Protein AF-A0A7J6TYS1-F1 (afdb_monomer_lite)

Secondary structure (DSSP, 8-state):
-PPP-PEEEEEETTEEEEEESTTHHHHHHHHHHHHHHTT----GGG-EE--SEEEETTEEEEE-SSS-EEEE--HHHHHHHHHHHHHHHH-SS--HHHHHHHHHHHHHHHTT-GGGGGGGGGGG--

Structure (mmCIF, N/CA/C/O backbone):
data_AF-A0A7J6TYS1-F1
#
_entry.id   AF-A0A7J6TYS1-F1
#
loop_
_atom_site.group_PDB
_atom_site.id
_atom_site.type_symbol
_atom_site.label_atom_id
_atom_site.label_alt_id
_atom_site.label_comp_id
_atom_site.label_asym_id
_atom_site.label_entity_id
_atom_site.label_seq_id
_atom_site.pdbx_PDB_ins_code
_atom_site.Cartn_x
_atom_site.Cartn_y
_atom_site.Cartn_z
_atom_site.occupancy
_atom_site.B_iso_or_equiv
_atom_site.auth_seq_id
_atom_site.auth_comp_id
_atom_site.auth_asym_id
_atom_site.auth_atom_id
_atom_site.pdbx_PDB_model_num
ATOM 1 N N . MET A 1 1 ? 35.546 5.855 -15.992 1.00 36.25 1 MET A N 1
ATOM 2 C CA . MET A 1 1 ? 34.371 4.959 -16.032 1.00 36.25 1 MET A CA 1
ATOM 3 C C . MET A 1 1 ? 33.177 5.724 -15.491 1.00 36.25 1 MET A C 1
ATOM 5 O O . MET A 1 1 ? 33.115 5.956 -14.291 1.00 36.25 1 MET A O 1
ATOM 9 N N . GLN A 1 2 ? 32.300 6.213 -16.370 1.00 31.75 2 GLN A N 1
ATOM 10 C CA . GLN A 1 2 ? 31.026 6.811 -15.964 1.00 31.75 2 GLN A CA 1
ATOM 11 C C . GLN A 1 2 ? 30.128 5.684 -15.451 1.00 31.75 2 GLN A C 1
ATOM 13 O O . GLN A 1 2 ? 29.977 4.666 -16.120 1.00 31.75 2 GLN A O 1
ATOM 18 N N . ALA A 1 3 ? 29.624 5.827 -14.227 1.00 33.91 3 ALA A N 1
ATOM 19 C CA . ALA A 1 3 ? 28.723 4.851 -13.639 1.00 33.91 3 ALA A CA 1
ATOM 20 C C . ALA A 1 3 ? 27.427 4.810 -14.455 1.00 33.91 3 ALA A C 1
ATOM 22 O O . ALA A 1 3 ? 26.798 5.857 -14.622 1.00 33.91 3 ALA A O 1
ATOM 23 N N . ALA A 1 4 ? 27.075 3.616 -14.935 1.00 41.12 4 ALA A N 1
ATOM 24 C CA . ALA A 1 4 ? 25.786 3.328 -15.546 1.00 41.12 4 ALA A CA 1
ATOM 25 C C . ALA A 1 4 ? 24.665 3.883 -14.650 1.00 41.12 4 ALA A C 1
ATOM 27 O O . ALA A 1 4 ? 24.687 3.762 -13.420 1.00 41.12 4 ALA A O 1
ATOM 28 N N . GLY A 1 5 ? 23.813 4.645 -15.308 1.00 39.56 5 GLY A N 1
ATOM 29 C CA . GLY A 1 5 ? 22.771 5.516 -14.833 1.00 39.56 5 GLY A CA 1
ATOM 30 C C . GLY A 1 5 ? 21.604 4.811 -14.159 1.00 39.56 5 GLY A C 1
ATOM 31 O O . GLY A 1 5 ? 21.540 3.602 -13.987 1.00 39.56 5 GLY A O 1
ATOM 32 N N . CYS A 1 6 ? 20.749 5.694 -13.653 1.00 48.22 6 CYS A N 1
ATOM 33 C CA . CYS A 1 6 ? 19.634 5.510 -12.730 1.00 48.22 6 CYS A CA 1
ATOM 34 C C . CYS A 1 6 ? 18.663 4.376 -13.094 1.00 48.22 6 CYS A C 1
ATOM 36 O O . CYS A 1 6 ? 18.746 3.841 -14.177 1.00 48.22 6 CYS A O 1
ATOM 38 N N . ALA A 1 7 ? 17.699 4.047 -12.228 1.00 54.19 7 ALA A N 1
ATOM 39 C CA . ALA A 1 7 ? 16.538 3.231 -12.589 1.00 54.19 7 ALA A CA 1
ATOM 40 C C . ALA A 1 7 ? 15.279 4.106 -12.764 1.00 54.19 7 ALA A C 1
ATOM 42 O O . ALA A 1 7 ? 14.952 4.895 -11.874 1.00 54.19 7 ALA A O 1
ATOM 43 N N . GLY A 1 8 ? 14.581 3.971 -13.893 1.00 55.62 8 GLY A N 1
ATOM 44 C CA . GLY A 1 8 ? 13.247 4.501 -14.145 1.00 55.62 8 GLY A CA 1
ATOM 45 C C . GLY A 1 8 ? 12.143 3.544 -13.687 1.00 55.62 8 GLY A C 1
ATOM 46 O O . GLY A 1 8 ? 12.330 2.335 -13.612 1.00 55.62 8 GLY A O 1
ATOM 47 N N . LEU A 1 9 ? 10.966 4.080 -13.370 1.00 64.00 9 LEU A N 1
ATOM 48 C CA . LEU A 1 9 ? 9.809 3.284 -12.953 1.00 64.00 9 LEU A CA 1
ATOM 49 C C . LEU A 1 9 ? 8.773 3.216 -14.076 1.00 64.00 9 LEU A C 1
ATOM 51 O O . LEU A 1 9 ? 8.464 4.242 -14.692 1.00 64.00 9 LEU A O 1
ATOM 55 N N . CYS A 1 10 ? 8.260 2.009 -14.318 1.00 63.44 10 CYS A N 1
ATOM 56 C CA . CYS A 1 10 ? 7.129 1.727 -15.192 1.00 63.44 10 CYS A CA 1
ATOM 57 C C . CYS A 1 10 ? 6.017 1.100 -14.349 1.00 63.44 10 CYS A C 1
ATOM 59 O O . CYS A 1 10 ? 6.212 0.052 -13.729 1.00 63.44 10 CYS A O 1
ATOM 61 N N . LEU A 1 11 ? 4.863 1.763 -14.301 1.00 65.12 11 LEU A N 1
ATOM 62 C CA . LEU A 1 11 ? 3.673 1.238 -13.638 1.00 65.12 11 LEU A CA 1
ATOM 63 C C . LEU A 1 11 ? 2.518 1.157 -14.618 1.00 65.12 11 LEU A C 1
ATOM 65 O O . LEU A 1 11 ? 2.256 2.119 -15.341 1.00 65.12 11 LEU A O 1
ATOM 69 N N . LEU A 1 12 ? 1.815 0.029 -14.586 1.00 63.56 12 LEU A N 1
ATOM 70 C CA . LEU A 1 12 ? 0.604 -0.209 -15.356 1.00 63.56 12 LEU A CA 1
ATOM 71 C C . LEU A 1 12 ? -0.336 -1.113 -14.553 1.00 63.56 12 LEU A C 1
ATOM 73 O O . LEU A 1 12 ? -0.001 -2.259 -14.254 1.00 63.56 12 LEU A O 1
ATOM 77 N N . ASP A 1 13 ? -1.514 -0.587 -14.220 1.00 70.81 13 ASP A N 1
ATOM 78 C CA . ASP A 1 13 ? -2.464 -1.237 -13.310 1.00 70.81 13 ASP A CA 1
ATOM 79 C C . ASP A 1 13 ? -1.804 -1.617 -11.967 1.00 70.81 13 ASP A C 1
ATOM 81 O O . ASP A 1 13 ? -1.268 -0.738 -11.292 1.00 70.81 13 ASP A O 1
ATOM 85 N N . ASP A 1 14 ? -1.842 -2.897 -11.587 1.00 67.88 14 ASP A N 1
ATOM 86 C CA . ASP A 1 14 ? -1.245 -3.440 -10.359 1.00 67.88 14 ASP A CA 1
ATOM 87 C C . ASP A 1 14 ? 0.136 -4.055 -10.605 1.00 67.88 14 ASP A C 1
ATOM 89 O O . ASP A 1 14 ? 0.608 -4.861 -9.807 1.00 67.88 14 ASP A O 1
ATOM 93 N N . ASN A 1 15 ? 0.784 -3.709 -11.717 1.00 68.00 15 ASN A N 1
ATOM 94 C CA . ASN A 1 15 ? 2.127 -4.167 -12.021 1.00 68.00 15 ASN A CA 1
ATOM 95 C C . ASN A 1 15 ? 3.134 -3.027 -11.882 1.00 68.00 15 ASN A C 1
ATOM 97 O O . ASN A 1 15 ? 2.894 -1.888 -12.296 1.00 68.00 15 ASN A O 1
ATOM 101 N N . PHE A 1 16 ? 4.282 -3.365 -11.304 1.00 71.75 16 PHE A N 1
ATOM 102 C CA . PHE A 1 16 ? 5.384 -2.451 -11.061 1.00 71.75 16 PHE A CA 1
ATOM 103 C C . PHE A 1 16 ? 6.670 -3.058 -11.589 1.00 71.75 16 PHE A C 1
ATOM 105 O O . PHE A 1 16 ? 7.020 -4.190 -11.247 1.00 71.75 16 PHE A O 1
ATOM 112 N N . TRP A 1 17 ? 7.396 -2.270 -12.372 1.00 72.81 17 TRP A N 1
ATOM 113 C CA . TRP A 1 17 ? 8.701 -2.645 -12.879 1.00 72.81 17 TRP A CA 1
ATOM 114 C C . TRP A 1 17 ? 9.695 -1.505 -12.694 1.00 72.81 17 TRP A C 1
ATOM 116 O O . TRP A 1 17 ? 9.407 -0.340 -12.988 1.00 72.81 17 TRP A O 1
ATOM 126 N N . ALA A 1 18 ? 10.892 -1.867 -12.243 1.00 69.19 18 ALA A N 1
ATOM 127 C CA . ALA A 1 18 ? 12.059 -1.005 -12.291 1.00 69.19 18 ALA A CA 1
ATOM 128 C C . ALA A 1 18 ? 12.816 -1.292 -13.595 1.00 69.19 18 ALA A C 1
ATOM 130 O O . ALA A 1 18 ? 13.198 -2.429 -13.864 1.00 69.19 18 ALA A O 1
ATOM 131 N N . VAL A 1 19 ? 13.009 -0.261 -14.407 1.00 70.69 19 VAL A N 1
ATOM 132 C CA . VAL A 1 19 ? 13.855 -0.270 -15.607 1.00 70.69 19 VAL A CA 1
ATOM 133 C C . VAL A 1 19 ? 15.080 0.583 -15.347 1.00 70.69 19 VAL A C 1
ATOM 135 O O . VAL A 1 19 ? 15.043 1.429 -14.469 1.00 70.69 19 VAL A O 1
ATOM 138 N N . LEU A 1 20 ? 16.164 0.414 -16.094 1.00 66.75 20 LEU A N 1
ATOM 139 C CA . LEU A 1 20 ? 17.236 1.409 -16.079 1.00 66.75 20 LEU A CA 1
ATOM 140 C C . LEU A 1 20 ? 16.741 2.699 -16.761 1.00 66.75 20 LEU A C 1
ATOM 142 O O . LEU A 1 20 ? 15.943 2.668 -17.692 1.00 66.75 20 LEU A O 1
ATOM 146 N N . GLU A 1 21 ? 17.176 3.843 -16.262 1.00 69.25 21 GLU A N 1
ATOM 147 C CA . GLU A 1 21 ? 16.804 5.193 -16.676 1.00 69.25 21 GLU A CA 1
ATOM 148 C C . GLU A 1 21 ? 17.342 5.469 -18.075 1.00 69.25 21 GLU A C 1
ATOM 150 O O . GLU A 1 21 ? 16.656 6.110 -18.864 1.00 69.25 21 GLU A O 1
ATOM 155 N N . GLU A 1 22 ? 18.527 4.944 -18.410 1.00 69.38 22 GLU A N 1
ATOM 156 C CA . GLU A 1 22 ? 19.119 5.150 -19.737 1.00 69.38 22 GLU A CA 1
ATOM 157 C C . GLU A 1 22 ? 18.343 4.445 -20.844 1.00 69.38 22 GLU A C 1
ATOM 159 O O . GLU A 1 22 ? 18.390 4.878 -21.988 1.00 69.38 22 GLU A O 1
ATOM 164 N N . ILE A 1 23 ? 17.625 3.377 -20.499 1.00 71.12 23 ILE A N 1
ATOM 165 C CA . ILE A 1 23 ? 16.780 2.606 -21.415 1.00 71.12 23 ILE A CA 1
ATOM 166 C C . ILE A 1 23 ? 15.321 2.681 -20.985 1.00 71.12 23 ILE A C 1
ATOM 168 O O . ILE A 1 23 ? 14.562 1.739 -21.167 1.00 71.12 23 ILE A O 1
ATOM 172 N N . LYS A 1 24 ? 14.903 3.756 -20.321 1.00 71.94 24 LYS A N 1
ATOM 173 C CA . LYS A 1 24 ? 13.577 3.806 -19.702 1.00 71.94 24 LYS A CA 1
ATOM 174 C C . LYS A 1 24 ? 12.449 3.723 -20.718 1.00 71.94 24 LYS A C 1
ATOM 176 O O . LYS A 1 24 ? 11.441 3.080 -20.444 1.00 71.94 24 LYS A O 1
ATOM 181 N N . GLY A 1 25 ? 12.614 4.378 -21.867 1.00 75.19 25 GLY A N 1
ATOM 182 C CA . GLY A 1 25 ? 11.638 4.345 -22.952 1.00 75.19 25 GLY A CA 1
ATOM 183 C C . GLY A 1 25 ? 11.563 2.958 -23.583 1.00 75.19 25 GLY A C 1
ATOM 184 O O . GLY A 1 25 ? 10.494 2.354 -23.634 1.00 75.19 25 GLY A O 1
ATOM 185 N N . GLU A 1 26 ? 12.709 2.425 -23.997 1.00 79.88 26 GLU A N 1
ATOM 186 C CA . GLU A 1 26 ? 12.841 1.123 -24.649 1.00 79.88 26 GLU A CA 1
ATOM 187 C C . GLU A 1 26 ? 12.491 -0.028 -23.701 1.00 79.88 26 GLU A C 1
ATOM 189 O O . GLU A 1 26 ? 11.744 -0.933 -24.057 1.00 79.88 26 GLU A O 1
ATOM 194 N N . GLY A 1 27 ? 12.986 0.023 -22.469 1.00 76.69 27 GLY A N 1
ATOM 195 C CA . GLY A 1 27 ? 12.724 -0.939 -21.407 1.00 76.69 27 GLY A CA 1
ATOM 196 C C . GLY A 1 27 ? 11.252 -0.964 -21.019 1.00 76.69 27 GLY A C 1
ATOM 197 O O . GLY A 1 27 ? 10.673 -2.043 -20.920 1.00 76.69 27 GLY A O 1
ATOM 198 N N . ALA A 1 28 ? 10.606 0.199 -20.880 1.00 77.12 28 ALA A N 1
ATOM 199 C CA . ALA A 1 28 ? 9.160 0.245 -20.686 1.00 77.12 28 ALA A CA 1
ATOM 200 C C . ALA A 1 28 ? 8.408 -0.315 -21.901 1.00 77.12 28 ALA A C 1
ATOM 202 O O . ALA A 1 28 ? 7.468 -1.084 -21.723 1.00 77.12 28 ALA A O 1
ATOM 203 N N . ALA A 1 29 ? 8.828 0.003 -23.129 1.00 81.75 29 ALA A N 1
ATOM 204 C CA . ALA A 1 29 ? 8.210 -0.550 -24.332 1.00 81.75 29 ALA A CA 1
ATOM 205 C C . ALA A 1 29 ? 8.315 -2.085 -24.373 1.00 81.75 29 ALA A C 1
ATOM 207 O O . ALA A 1 29 ? 7.312 -2.753 -24.610 1.00 81.75 29 ALA A O 1
ATOM 208 N N . ILE A 1 30 ? 9.483 -2.657 -24.062 1.00 81.38 30 ILE A N 1
ATOM 209 C CA . ILE A 1 30 ? 9.692 -4.112 -23.976 1.00 81.38 30 ILE A CA 1
ATOM 210 C C . ILE A 1 30 ? 8.793 -4.736 -22.904 1.00 81.38 30 ILE A C 1
ATOM 212 O O . ILE A 1 30 ? 8.144 -5.751 -23.158 1.00 81.38 30 ILE A O 1
ATOM 216 N N . LEU A 1 31 ? 8.709 -4.120 -21.723 1.00 79.38 31 LEU A N 1
ATOM 217 C CA . LEU A 1 31 ? 7.843 -4.599 -20.645 1.00 79.38 31 LEU A CA 1
ATOM 218 C C . LEU A 1 31 ? 6.360 -4.567 -21.024 1.00 79.38 31 LEU A C 1
ATOM 220 O O . LEU A 1 31 ? 5.617 -5.449 -20.610 1.00 79.38 31 LEU A O 1
ATOM 224 N N . LEU A 1 32 ? 5.933 -3.594 -21.832 1.00 81.38 32 LEU A N 1
ATOM 225 C CA . LEU A 1 32 ? 4.556 -3.485 -22.323 1.00 81.38 32 LEU A CA 1
ATOM 226 C C . LEU A 1 32 ? 4.256 -4.437 -23.493 1.00 81.38 32 LEU A C 1
ATOM 228 O O . LEU A 1 32 ? 3.105 -4.844 -23.668 1.00 81.38 32 LEU A O 1
ATOM 232 N N . LEU A 1 33 ? 5.269 -4.837 -24.271 1.00 85.19 33 LEU A N 1
ATOM 233 C CA . LEU A 1 33 ? 5.108 -5.795 -25.370 1.00 85.19 33 LEU A CA 1
ATOM 234 C C . LEU A 1 33 ? 4.703 -7.187 -24.875 1.00 85.19 33 LEU A C 1
ATOM 236 O O . LEU A 1 33 ? 3.937 -7.858 -25.559 1.00 85.19 33 LEU A O 1
ATOM 240 N N . VAL A 1 34 ? 5.165 -7.618 -23.696 1.00 80.62 34 VAL A N 1
ATOM 241 C CA . VAL A 1 34 ? 4.848 -8.954 -23.160 1.00 80.62 34 VAL A CA 1
ATOM 242 C C . VAL A 1 34 ? 3.350 -9.100 -22.828 1.00 80.62 34 VAL A C 1
ATOM 244 O O . VAL A 1 34 ? 2.717 -9.996 -23.387 1.00 80.62 34 VAL A O 1
ATOM 247 N N . PRO A 1 35 ? 2.721 -8.226 -22.012 1.00 78.12 35 PRO A N 1
ATOM 248 C CA . PRO A 1 35 ? 1.273 -8.257 -21.801 1.00 78.12 35 PRO A CA 1
ATOM 249 C C . PRO A 1 35 ? 0.477 -8.059 -23.094 1.00 78.12 35 PRO A C 1
ATOM 251 O O . PRO A 1 35 ? -0.521 -8.748 -23.302 1.00 78.12 35 PRO A O 1
ATOM 254 N N . GLY A 1 36 ? 0.937 -7.162 -23.977 1.00 82.50 36 GLY A N 1
ATOM 255 C CA . GLY A 1 36 ? 0.305 -6.923 -25.274 1.00 82.50 36 GLY A CA 1
ATOM 256 C C . GLY A 1 36 ? 0.282 -8.170 -26.161 1.00 82.50 36 GLY A C 1
ATOM 257 O O . GLY A 1 36 ? -0.761 -8.503 -26.719 1.00 82.50 36 GLY A O 1
ATOM 258 N N . ALA A 1 37 ? 1.393 -8.906 -26.235 1.00 86.19 37 ALA A N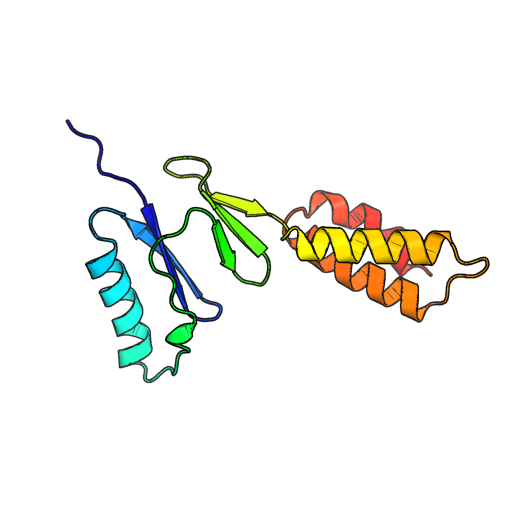 1
ATOM 259 C CA . ALA A 1 37 ? 1.489 -10.166 -26.973 1.00 86.19 37 ALA A CA 1
ATOM 260 C C . ALA A 1 37 ? 0.613 -11.273 -26.364 1.00 86.19 37 ALA A C 1
ATOM 262 O O . ALA A 1 37 ? 0.060 -12.093 -27.092 1.00 86.19 37 ALA A O 1
ATOM 263 N N . CYS A 1 38 ? 0.440 -11.269 -25.041 1.00 85.38 38 CYS A N 1
ATOM 264 C CA . CYS A 1 38 ? -0.459 -12.182 -24.336 1.00 85.38 38 CYS A CA 1
ATOM 265 C C . CYS A 1 38 ? -1.946 -11.791 -24.443 1.00 85.38 38 CYS A C 1
ATOM 267 O O . CYS A 1 38 ? -2.791 -12.483 -23.878 1.00 85.38 38 CYS A O 1
ATOM 269 N N . GLY A 1 39 ? -2.284 -10.686 -25.121 1.00 83.12 39 GLY A N 1
ATOM 270 C CA . GLY A 1 39 ? -3.660 -10.192 -25.216 1.00 83.12 39 GLY A CA 1
ATOM 271 C C . GLY A 1 39 ? -4.239 -9.729 -23.876 1.00 83.12 39 GLY A C 1
ATOM 272 O O . GLY A 1 39 ? -5.457 -9.696 -23.710 1.00 83.12 39 GLY A O 1
ATOM 273 N N . ILE A 1 40 ? -3.383 -9.394 -22.908 1.00 81.31 40 ILE A N 1
ATOM 274 C CA . ILE A 1 40 ? -3.809 -8.913 -21.596 1.00 81.31 40 ILE A CA 1
ATOM 275 C C . ILE A 1 40 ? -4.220 -7.445 -21.763 1.00 81.31 40 ILE A C 1
ATOM 277 O O . ILE A 1 40 ? -3.388 -6.639 -22.178 1.00 81.31 40 ILE A O 1
ATOM 281 N N . PRO A 1 41 ? -5.477 -7.066 -21.474 1.00 79.25 41 PRO A N 1
ATOM 282 C CA . PRO A 1 41 ? -5.898 -5.673 -21.539 1.00 79.25 41 PRO A CA 1
ATOM 283 C C . PRO A 1 41 ? -5.289 -4.878 -20.382 1.00 79.25 41 PRO A C 1
ATOM 285 O O . PRO A 1 41 ? -5.155 -5.389 -19.272 1.00 79.25 41 PRO A O 1
ATOM 288 N N . PHE A 1 42 ? -4.970 -3.607 -20.626 1.00 79.88 42 PHE A N 1
ATOM 289 C CA . PHE A 1 42 ? -4.409 -2.729 -19.603 1.00 79.88 42 PHE A CA 1
ATOM 290 C C . PHE A 1 42 ? -4.890 -1.284 -19.715 1.00 79.88 42 PHE A C 1
ATOM 292 O O . PHE A 1 42 ? -5.200 -0.765 -20.793 1.00 79.88 42 PHE A O 1
ATOM 299 N N . GLY A 1 43 ? -4.955 -0.616 -18.565 1.00 80.50 43 GLY A N 1
ATOM 300 C CA . GLY A 1 43 ? -5.389 0.768 -18.456 1.00 80.50 43 GLY A CA 1
ATOM 301 C C . GLY A 1 43 ? -4.288 1.753 -18.839 1.00 80.50 43 GLY A C 1
ATOM 302 O O . GLY A 1 43 ? -3.622 2.288 -17.959 1.00 80.50 43 GLY A O 1
ATOM 303 N N . TRP A 1 44 ? -4.139 2.076 -20.127 1.00 79.50 44 TRP A N 1
ATOM 304 C CA . TRP A 1 44 ? -3.123 3.026 -20.623 1.00 79.50 44 TRP A CA 1
ATOM 305 C C . TRP A 1 44 ? -3.091 4.376 -19.887 1.00 79.50 44 TRP A C 1
ATOM 307 O O . TRP A 1 44 ? -2.027 4.949 -19.685 1.00 79.50 44 TRP A O 1
ATOM 317 N N . HIS A 1 45 ? -4.241 4.876 -19.428 1.00 77.75 45 HIS A N 1
ATOM 318 C CA . HIS A 1 45 ? -4.340 6.130 -18.667 1.00 77.75 45 HIS A CA 1
ATOM 319 C C . HIS A 1 45 ? -3.638 6.078 -17.292 1.00 77.75 45 HIS A C 1
ATOM 321 O O . HIS A 1 45 ? -3.316 7.123 -16.715 1.00 77.75 45 HIS A O 1
ATOM 327 N N . LYS A 1 46 ? -3.391 4.870 -16.771 1.00 73.38 46 LYS A N 1
ATOM 328 C CA . LYS A 1 46 ? -2.628 4.615 -15.544 1.00 73.38 46 LYS A CA 1
ATOM 329 C C . LYS A 1 46 ? -1.138 4.427 -15.801 1.00 73.38 46 LYS A C 1
ATOM 331 O O . LYS A 1 46 ? -0.392 4.357 -14.831 1.00 73.38 46 LYS A O 1
ATOM 336 N N . LEU A 1 47 ? -0.706 4.361 -17.064 1.00 76.88 47 LEU A N 1
ATOM 337 C CA . LEU A 1 47 ? 0.706 4.243 -17.387 1.00 76.88 47 LEU A CA 1
ATOM 338 C C . LEU A 1 47 ? 1.451 5.453 -16.816 1.00 76.88 47 LEU A C 1
ATOM 340 O O . LEU A 1 47 ? 1.100 6.614 -17.068 1.00 76.88 47 LEU A O 1
ATOM 344 N N . ARG A 1 48 ? 2.475 5.170 -16.016 1.00 75.69 48 ARG A N 1
ATOM 345 C CA . ARG A 1 48 ? 3.398 6.173 -15.489 1.00 75.69 48 ARG A CA 1
ATOM 346 C C . ARG A 1 48 ? 4.808 5.748 -15.849 1.00 75.69 48 ARG A C 1
ATOM 348 O O . ARG A 1 48 ? 5.272 4.689 -15.435 1.00 75.69 48 ARG A O 1
ATOM 355 N N . LEU A 1 49 ? 5.448 6.581 -16.663 1.00 71.19 49 LEU A N 1
ATOM 356 C CA . LEU A 1 49 ? 6.844 6.471 -17.050 1.00 71.19 49 LEU A CA 1
ATOM 357 C C . LEU A 1 49 ? 7.539 7.656 -16.395 1.00 71.19 49 LEU A C 1
ATOM 359 O O . LEU A 1 49 ? 7.269 8.791 -16.772 1.00 71.19 49 LEU A O 1
ATOM 363 N N . SER A 1 50 ? 8.413 7.399 -15.424 1.00 65.06 50 SER A N 1
ATOM 364 C CA . SER A 1 50 ? 9.085 8.422 -14.600 1.00 65.06 50 SER A CA 1
ATOM 365 C C . SER A 1 50 ? 8.228 9.059 -13.502 1.00 65.06 50 SER A C 1
ATOM 367 O O . SER A 1 50 ? 7.139 9.569 -13.738 1.00 65.06 50 SER A O 1
ATOM 369 N N . GLY A 1 51 ? 8.770 9.048 -12.286 1.00 59.88 51 GLY A N 1
ATOM 370 C CA . GLY A 1 51 ? 8.247 9.772 -11.135 1.00 59.88 51 GLY A CA 1
ATOM 371 C C . GLY A 1 51 ? 9.050 9.411 -9.892 1.00 59.88 51 GLY A C 1
ATOM 372 O O . GLY A 1 51 ? 9.369 8.236 -9.701 1.00 59.88 51 GLY A O 1
ATOM 373 N N . ASP A 1 52 ? 9.375 10.403 -9.062 1.00 60.31 52 ASP A N 1
ATOM 374 C CA . ASP A 1 52 ? 10.068 10.182 -7.783 1.00 60.31 52 ASP A CA 1
ATOM 375 C C . ASP A 1 52 ? 9.211 9.381 -6.797 1.00 60.31 52 ASP A C 1
ATOM 377 O O . ASP A 1 52 ? 9.744 8.702 -5.921 1.00 60.31 52 ASP A O 1
ATOM 381 N N . ILE A 1 53 ? 7.884 9.447 -6.959 1.00 63.84 53 ILE A N 1
ATOM 382 C CA . ILE A 1 53 ? 6.889 8.732 -6.163 1.00 63.84 53 ILE A CA 1
ATOM 383 C C . ILE A 1 53 ? 5.838 8.155 -7.110 1.00 63.84 53 ILE A C 1
ATOM 385 O O . ILE A 1 53 ? 5.218 8.885 -7.882 1.00 63.84 53 ILE A O 1
ATOM 389 N N . ASN A 1 54 ? 5.613 6.847 -7.027 1.00 73.94 54 ASN A N 1
ATOM 390 C CA . ASN A 1 54 ? 4.553 6.154 -7.755 1.00 73.94 54 ASN A CA 1
ATOM 391 C C . ASN A 1 54 ? 3.632 5.411 -6.789 1.00 73.94 54 ASN A C 1
ATOM 393 O O . ASN A 1 54 ? 4.034 5.100 -5.673 1.00 73.94 54 ASN A O 1
ATOM 397 N N . THR A 1 55 ? 2.398 5.111 -7.195 1.00 72.88 55 THR A N 1
ATOM 398 C CA . THR A 1 55 ? 1.467 4.342 -6.356 1.00 72.88 55 THR A CA 1
ATOM 399 C C . THR A 1 55 ? 1.363 2.900 -6.842 1.00 72.88 55 THR A C 1
ATOM 401 O O . THR A 1 55 ? 0.970 2.675 -7.980 1.00 72.88 55 THR A O 1
ATOM 404 N N . PHE A 1 56 ? 1.662 1.931 -5.976 1.00 76.81 56 PHE A N 1
ATOM 405 C CA . PHE A 1 56 ? 1.567 0.495 -6.257 1.00 76.81 56 PHE A CA 1
ATOM 406 C C . PHE A 1 56 ? 0.856 -0.229 -5.112 1.00 76.81 56 PHE A C 1
ATOM 408 O O . PHE A 1 56 ? 1.202 -0.021 -3.950 1.00 76.81 56 PHE A O 1
ATOM 415 N N . GLY A 1 57 ? -0.167 -1.039 -5.408 1.00 76.88 57 GLY A N 1
ATOM 416 C CA . GLY A 1 57 ? -0.938 -1.749 -4.373 1.00 76.88 57 GLY A CA 1
ATOM 417 C C . GLY A 1 57 ? -1.557 -0.816 -3.318 1.00 76.88 57 GLY A C 1
ATOM 418 O O . GLY A 1 57 ? -1.801 -1.206 -2.178 1.00 76.88 57 GLY A O 1
ATOM 419 N N . GLY A 1 58 ? -1.761 0.460 -3.664 1.00 80.81 58 GLY A N 1
ATOM 420 C CA . GLY A 1 58 ? -2.206 1.499 -2.736 1.00 80.81 58 GLY A CA 1
ATOM 421 C C . GLY A 1 58 ? -1.143 2.003 -1.748 1.00 80.81 58 GLY A C 1
ATOM 422 O O . GLY A 1 58 ? -1.533 2.634 -0.760 1.00 80.81 58 GLY A O 1
ATOM 423 N N . PHE A 1 59 ? 0.141 1.733 -1.992 1.00 84.44 59 PHE A N 1
ATOM 424 C CA . PHE A 1 59 ? 1.301 2.304 -1.302 1.00 84.44 59 PHE A CA 1
ATOM 425 C C . PHE A 1 59 ? 2.043 3.286 -2.202 1.00 84.44 59 PHE A C 1
ATOM 427 O O . PHE A 1 59 ? 2.011 3.154 -3.421 1.00 84.44 59 PHE A O 1
ATOM 434 N N . GLU A 1 60 ? 2.724 4.256 -1.606 1.00 84.44 60 GLU A N 1
ATOM 435 C CA . GLU A 1 60 ? 3.670 5.114 -2.312 1.00 84.44 60 GLU A CA 1
ATOM 436 C C . GLU A 1 60 ? 5.026 4.416 -2.367 1.00 84.44 60 GLU A C 1
ATOM 438 O O . GLU A 1 60 ? 5.567 4.019 -1.342 1.00 84.44 60 GLU A O 1
ATOM 443 N N . VAL A 1 61 ? 5.580 4.261 -3.559 1.00 80.81 61 VAL A N 1
ATOM 444 C CA . VAL A 1 61 ? 6.922 3.738 -3.783 1.00 80.81 61 VAL A CA 1
ATOM 445 C C . VAL A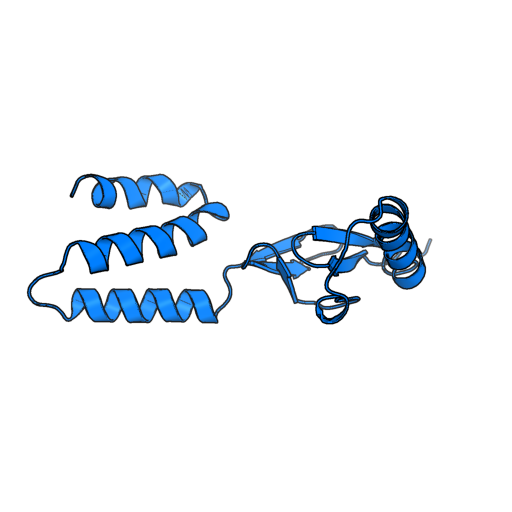 1 61 ? 7.773 4.903 -4.245 1.00 80.81 61 VAL A C 1
ATOM 447 O O . VAL A 1 61 ? 7.554 5.452 -5.327 1.00 80.81 61 VAL A O 1
ATOM 450 N N . ALA A 1 62 ? 8.711 5.29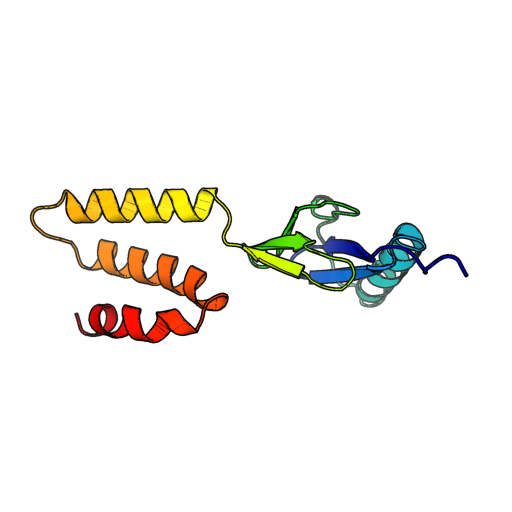3 -3.391 1.00 76.12 62 ALA A N 1
ATOM 451 C CA . ALA A 1 62 ? 9.652 6.364 -3.643 1.00 76.12 62 ALA A CA 1
ATOM 452 C C . ALA A 1 62 ? 11.059 5.800 -3.812 1.00 76.12 62 ALA A C 1
ATOM 454 O O . ALA A 1 62 ? 11.429 4.797 -3.199 1.00 76.12 62 ALA A O 1
ATOM 455 N N . ARG A 1 63 ? 11.877 6.457 -4.627 1.00 71.62 63 ARG A N 1
ATOM 456 C CA . ARG A 1 63 ? 13.299 6.126 -4.711 1.00 71.62 63 ARG A CA 1
ATOM 457 C C . ARG A 1 63 ? 14.051 6.814 -3.571 1.00 71.62 63 ARG A C 1
ATOM 459 O O . ARG A 1 63 ? 13.885 8.014 -3.371 1.00 71.62 63 ARG A O 1
ATOM 466 N N . ARG A 1 64 ? 14.894 6.072 -2.847 1.00 70.94 64 ARG A N 1
ATOM 467 C CA . ARG A 1 64 ? 15.765 6.635 -1.802 1.00 70.94 64 ARG A CA 1
ATOM 468 C C . ARG A 1 64 ? 17.197 6.819 -2.306 1.00 70.94 64 ARG A C 1
ATOM 470 O O . ARG A 1 64 ? 17.749 7.902 -2.163 1.00 70.94 64 ARG A O 1
ATOM 477 N N . GLU A 1 65 ? 17.774 5.792 -2.937 1.00 66.56 65 GLU A N 1
ATOM 478 C CA . GLU A 1 65 ? 19.152 5.796 -3.468 1.00 66.56 65 GLU A CA 1
ATOM 479 C C . GLU A 1 65 ? 19.237 5.048 -4.821 1.00 66.56 65 GLU A C 1
ATOM 481 O O . GLU A 1 65 ? 18.209 4.802 -5.454 1.00 66.56 65 GLU A O 1
ATOM 486 N N . ARG A 1 66 ? 20.442 4.736 -5.333 1.00 61.62 66 ARG A N 1
ATOM 487 C CA . ARG A 1 66 ? 20.618 4.052 -6.637 1.00 61.62 66 ARG A CA 1
ATOM 488 C C . ARG A 1 66 ? 19.910 2.699 -6.715 1.00 61.62 66 ARG A C 1
ATOM 490 O O . ARG A 1 66 ? 19.234 2.477 -7.711 1.00 61.62 66 ARG A O 1
ATOM 497 N N . ASP A 1 67 ? 19.966 1.907 -5.647 1.00 61.50 67 ASP A N 1
ATOM 498 C CA . ASP A 1 67 ? 19.435 0.534 -5.620 1.00 61.50 67 ASP A CA 1
ATOM 499 C C . ASP A 1 67 ? 18.403 0.311 -4.501 1.00 61.50 67 ASP A C 1
ATOM 501 O O . ASP A 1 67 ? 18.048 -0.820 -4.176 1.00 61.50 67 ASP A O 1
ATOM 505 N N . ALA A 1 68 ? 17.925 1.395 -3.879 1.00 67.75 68 ALA A N 1
ATOM 506 C CA . ALA A 1 68 ? 17.021 1.332 -2.736 1.00 67.75 68 ALA A CA 1
ATOM 507 C C . ALA A 1 68 ? 15.703 2.056 -3.021 1.00 67.75 68 ALA A C 1
ATOM 509 O O . ALA A 1 68 ? 15.673 3.263 -3.298 1.00 67.75 68 ALA A O 1
ATOM 510 N N . PHE A 1 69 ? 14.610 1.312 -2.872 1.00 74.25 69 PHE A N 1
ATOM 511 C CA . PHE A 1 69 ? 13.249 1.832 -2.863 1.00 74.25 69 PHE A CA 1
ATOM 512 C C . PHE A 1 69 ? 12.740 1.931 -1.431 1.00 74.25 69 PHE A C 1
ATOM 514 O O . PHE A 1 69 ? 13.043 1.098 -0.577 1.00 74.25 69 PHE A O 1
ATOM 521 N N . GLU A 1 70 ? 11.935 2.948 -1.184 1.00 82.56 70 GLU A N 1
ATOM 522 C CA . GLU A 1 70 ? 11.204 3.125 0.052 1.00 82.56 70 GLU A CA 1
ATOM 523 C C . GLU A 1 70 ? 9.714 2.998 -0.240 1.00 82.56 70 GLU A C 1
ATOM 525 O O . GLU A 1 70 ? 9.168 3.706 -1.087 1.00 82.56 70 GLU A O 1
ATOM 530 N N . VAL A 1 71 ? 9.050 2.092 0.473 1.00 84.38 71 VAL A N 1
ATOM 531 C CA . VAL A 1 71 ? 7.598 1.944 0.413 1.00 84.38 71 VAL A CA 1
ATOM 532 C C . VAL A 1 71 ? 6.996 2.685 1.600 1.00 84.38 71 VAL A C 1
ATOM 534 O O . VAL A 1 71 ? 7.358 2.443 2.750 1.00 84.38 71 VAL A O 1
ATOM 537 N N . ARG A 1 72 ? 6.075 3.602 1.322 1.00 87.44 72 ARG A N 1
ATOM 538 C CA . ARG A 1 72 ? 5.419 4.477 2.291 1.00 87.44 72 ARG A CA 1
ATOM 539 C C . ARG A 1 72 ? 3.905 4.319 2.213 1.00 87.44 72 ARG A C 1
ATOM 541 O O . ARG A 1 72 ? 3.324 4.002 1.175 1.00 87.44 72 ARG A O 1
ATOM 548 N N . ILE A 1 73 ? 3.238 4.583 3.331 1.00 88.56 73 ILE A N 1
ATOM 549 C CA . ILE A 1 73 ? 1.780 4.741 3.348 1.00 88.56 73 ILE A CA 1
ATOM 550 C C . ILE A 1 73 ? 1.452 6.126 2.769 1.00 88.56 73 ILE A C 1
ATOM 552 O O . ILE A 1 73 ? 2.029 7.102 3.254 1.00 88.56 73 ILE A O 1
ATOM 556 N N . PRO A 1 74 ? 0.513 6.238 1.812 1.00 89.06 74 PRO A N 1
ATOM 557 C CA . PRO A 1 74 ? 0.082 7.524 1.285 1.00 89.06 74 PRO A CA 1
ATOM 558 C C . PRO A 1 74 ? -0.452 8.448 2.375 1.00 89.06 74 PRO A C 1
ATOM 560 O O . PRO A 1 74 ? -1.183 8.003 3.267 1.00 89.06 74 PRO A O 1
ATOM 563 N N . GLU A 1 75 ? -0.157 9.744 2.283 1.00 89.62 75 GLU A N 1
ATOM 564 C CA . GLU A 1 75 ? -0.557 10.708 3.319 1.00 89.62 75 GLU A CA 1
ATOM 565 C C . GLU A 1 75 ? -2.082 10.772 3.489 1.00 89.62 75 GLU A C 1
ATOM 567 O O . GLU A 1 75 ? -2.597 10.794 4.605 1.00 89.62 75 GLU A O 1
ATOM 572 N N . SER A 1 76 ? -2.826 10.649 2.386 1.00 89.62 76 SER A N 1
ATOM 573 C CA . SER A 1 76 ? -4.292 10.566 2.403 1.00 89.62 76 SER A CA 1
ATOM 574 C C . SER A 1 76 ? -4.825 9.374 3.212 1.00 89.62 76 SER A C 1
ATOM 576 O O . SER A 1 76 ? -5.883 9.472 3.836 1.00 89.62 76 SER A O 1
ATOM 578 N N . LYS A 1 77 ? -4.101 8.245 3.245 1.00 90.06 77 LYS A N 1
ATOM 579 C CA . LYS A 1 77 ? -4.452 7.087 4.081 1.00 90.06 77 LYS A CA 1
ATOM 580 C C . LYS A 1 77 ? -4.093 7.327 5.544 1.00 90.06 77 LYS A C 1
ATOM 582 O O . LYS A 1 77 ? -4.905 6.994 6.405 1.00 90.06 77 LYS A O 1
ATOM 587 N N . LYS A 1 78 ? -2.934 7.934 5.831 1.00 91.25 78 LYS A N 1
ATOM 588 C CA . LYS A 1 78 ? -2.553 8.304 7.207 1.00 91.25 78 LYS A CA 1
ATOM 589 C C . LYS A 1 78 ? -3.578 9.252 7.825 1.00 91.25 78 LYS A C 1
ATOM 591 O O . LYS A 1 78 ? -4.029 9.013 8.941 1.00 91.25 78 LYS A O 1
ATOM 596 N N . GLN A 1 79 ? -4.001 10.262 7.067 1.00 94.44 79 GLN A N 1
ATOM 597 C CA . GLN A 1 79 ? -4.997 11.235 7.501 1.00 94.44 79 GLN A CA 1
ATOM 598 C C . GLN A 1 79 ? -6.345 10.568 7.819 1.00 94.44 79 GLN A C 1
ATOM 600 O O . GLN A 1 79 ? -6.877 10.755 8.907 1.00 94.44 79 GLN A O 1
ATOM 605 N N . LYS A 1 80 ? -6.840 9.681 6.943 1.00 92.25 80 LYS A N 1
ATOM 606 C CA . LYS A 1 80 ? -8.074 8.910 7.192 1.00 92.25 80 LYS A CA 1
ATOM 607 C C . LYS A 1 80 ? -8.009 8.017 8.434 1.00 92.25 80 LYS A C 1
ATOM 609 O O . LYS A 1 80 ? -9.038 7.766 9.058 1.00 92.25 80 LYS A O 1
ATOM 614 N N . ILE A 1 81 ? -6.835 7.470 8.757 1.00 92.12 81 ILE A N 1
ATOM 615 C CA . ILE A 1 81 ? -6.640 6.676 9.979 1.00 92.12 81 ILE A CA 1
ATOM 616 C C . ILE A 1 81 ? -6.678 7.593 11.200 1.00 92.12 81 ILE A C 1
ATOM 618 O O . ILE A 1 81 ? -7.392 7.286 12.151 1.00 92.12 81 ILE A O 1
ATOM 622 N N . ARG A 1 82 ? -5.966 8.727 11.154 1.00 94.31 82 ARG A N 1
ATOM 623 C CA . ARG A 1 82 ? -5.954 9.726 12.230 1.00 94.31 82 ARG A CA 1
ATOM 624 C C . ARG A 1 82 ? -7.365 10.220 12.551 1.00 94.31 82 ARG A C 1
ATOM 626 O O . ARG A 1 82 ? -7.786 10.116 13.695 1.00 94.31 82 ARG A O 1
ATOM 633 N N . GLU A 1 83 ? -8.116 10.643 11.538 1.00 94.75 83 GLU A N 1
ATOM 634 C CA . GLU A 1 83 ? -9.502 11.107 11.689 1.00 94.75 83 GLU A CA 1
ATOM 635 C C . GLU A 1 83 ? -10.401 10.043 12.329 1.00 94.75 83 GLU A C 1
ATOM 637 O O . GLU A 1 83 ? -11.213 10.343 13.199 1.00 94.75 83 GLU A O 1
ATOM 642 N N . GLN A 1 84 ? -10.249 8.776 11.933 1.00 91.44 84 GLN A N 1
A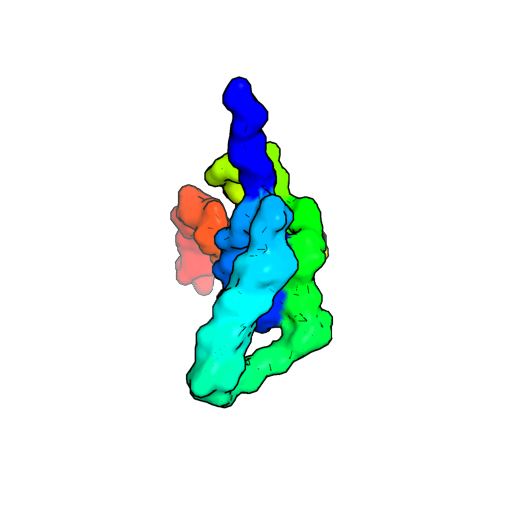TOM 643 C CA . GLN A 1 84 ? -11.048 7.694 12.504 1.00 91.44 84 GLN A CA 1
ATOM 644 C C . GLN A 1 84 ? -10.667 7.389 13.960 1.00 91.44 84 GLN A C 1
ATOM 646 O O . GLN A 1 84 ? -11.545 7.084 14.766 1.00 91.44 84 GLN A O 1
ATOM 651 N N . ILE A 1 85 ? -9.382 7.484 14.312 1.00 92.44 85 ILE A N 1
ATOM 652 C CA . ILE A 1 85 ? -8.922 7.359 15.701 1.00 92.44 85 ILE A CA 1
ATOM 653 C C . ILE A 1 85 ? -9.512 8.490 16.547 1.00 92.44 85 ILE A C 1
ATOM 655 O O . ILE A 1 85 ? -10.084 8.221 17.598 1.00 92.44 85 ILE A O 1
ATOM 659 N N . GLU A 1 86 ? -9.430 9.735 16.079 1.00 94.88 86 GLU A N 1
ATOM 660 C CA . GLU A 1 86 ? -10.001 10.900 16.767 1.00 94.88 86 GLU A CA 1
ATOM 661 C C . GLU A 1 86 ? -11.515 10.749 16.973 1.00 94.88 86 GLU A C 1
ATOM 663 O O . GLU A 1 86 ? -12.019 10.985 18.072 1.00 94.88 86 GLU A O 1
ATOM 668 N N . GLN A 1 87 ? -12.237 10.267 15.956 1.00 92.50 87 GLN A N 1
ATOM 669 C CA . GLN A 1 87 ? -13.664 9.958 16.066 1.00 92.50 87 GLN A CA 1
ATOM 670 C C . GLN A 1 87 ? -13.939 8.911 17.148 1.00 92.50 87 GLN A C 1
ATOM 672 O O . GLN A 1 87 ? -14.797 9.136 17.998 1.00 92.50 87 GLN A O 1
ATOM 677 N N . ILE A 1 88 ? -13.204 7.799 17.161 1.00 91.25 88 ILE A N 1
ATOM 678 C CA . ILE A 1 88 ? -13.368 6.733 18.160 1.00 91.25 88 ILE A CA 1
ATOM 679 C C . ILE A 1 88 ? -13.076 7.250 19.574 1.00 91.25 88 ILE A C 1
ATOM 681 O O . ILE A 1 88 ? -13.849 6.983 20.490 1.00 91.25 88 ILE A O 1
ATOM 685 N N . LEU A 1 89 ? -12.008 8.031 19.755 1.00 91.12 89 LEU A N 1
ATOM 686 C CA . LEU A 1 89 ? -11.641 8.610 21.053 1.00 91.12 89 LEU A CA 1
ATOM 687 C C . LEU A 1 89 ? -12.662 9.640 21.558 1.00 91.12 89 LEU A C 1
ATOM 689 O O . LEU A 1 89 ? -12.796 9.830 22.764 1.00 91.12 89 LEU A O 1
ATOM 693 N N . SER A 1 90 ? -13.393 10.294 20.652 1.00 93.06 90 SER A N 1
ATOM 694 C CA . SER A 1 90 ? -14.456 11.244 21.006 1.00 93.06 90 SER A CA 1
ATOM 695 C C . SER A 1 90 ? -15.755 10.568 21.473 1.00 93.06 90 SER A C 1
ATOM 697 O O . SER A 1 90 ? -16.613 11.213 22.081 1.00 93.06 90 SER A O 1
ATOM 699 N N . GLN A 1 91 ? -15.926 9.271 21.199 1.00 91.31 91 GL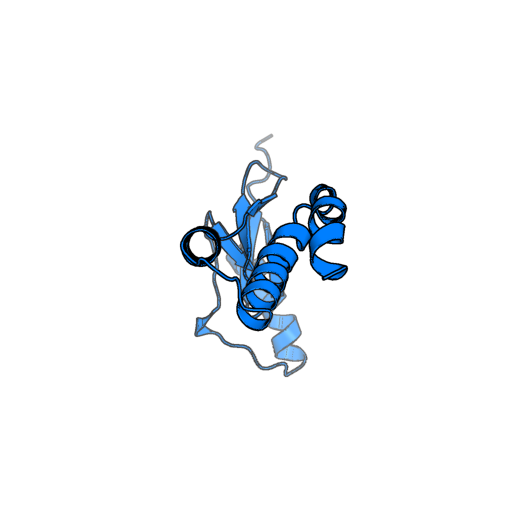N A N 1
ATOM 700 C CA . GLN A 1 91 ? -17.138 8.532 21.536 1.00 91.31 91 GLN A CA 1
ATOM 701 C C . GLN A 1 91 ? -17.108 8.044 22.988 1.00 91.31 91 GLN A C 1
ATOM 703 O O . GLN A 1 91 ? -16.164 7.400 23.433 1.00 91.31 91 GLN A O 1
ATOM 708 N N . LYS A 1 92 ? -18.209 8.255 23.724 1.00 88.38 92 LYS A N 1
ATOM 709 C CA . LYS A 1 92 ? -18.394 7.660 25.065 1.00 88.38 92 LYS A CA 1
ATOM 710 C C . LYS A 1 92 ? -18.470 6.131 25.031 1.00 88.38 92 LYS A C 1
ATOM 712 O O . LYS A 1 92 ? -18.165 5.478 26.023 1.00 88.38 92 LYS A O 1
ATOM 717 N N . ARG A 1 93 ? -18.932 5.571 23.912 1.00 89.12 93 ARG A N 1
ATOM 718 C CA . ARG A 1 93 ? -19.026 4.134 23.666 1.00 89.12 93 ARG A CA 1
ATOM 719 C C . ARG A 1 93 ? -18.641 3.872 22.220 1.00 89.12 93 ARG A C 1
ATOM 721 O O . ARG A 1 93 ? -19.261 4.429 21.321 1.00 89.12 93 ARG A O 1
ATOM 728 N N . VAL A 1 94 ? -17.638 3.026 22.025 1.00 86.50 94 VAL A N 1
ATOM 729 C CA . VAL A 1 94 ? -17.147 2.656 20.697 1.00 86.50 94 VAL A CA 1
ATOM 730 C C . VAL A 1 94 ? -18.014 1.536 20.141 1.00 86.50 94 VAL A C 1
ATOM 732 O O . VAL A 1 94 ? -18.214 0.508 20.790 1.00 86.50 94 VAL A O 1
ATOM 735 N N . GLU A 1 95 ? -18.542 1.739 18.940 1.00 88.56 95 GLU A N 1
ATOM 736 C CA . GLU A 1 95 ? -19.282 0.702 18.229 1.00 88.56 95 GLU A CA 1
ATOM 737 C C . GLU A 1 95 ? -18.321 -0.285 17.562 1.00 88.56 95 GLU A C 1
ATOM 739 O O . GLU A 1 95 ? -17.367 0.117 16.890 1.00 88.56 95 GLU A O 1
ATOM 744 N N . TYR A 1 96 ? -18.616 -1.579 17.685 1.00 88.00 96 TYR A N 1
ATOM 745 C CA . TYR A 1 96 ? -17.800 -2.645 17.102 1.00 88.00 96 TYR A CA 1
ATOM 746 C C . TYR A 1 96 ? -17.507 -2.457 15.599 1.00 88.00 96 TYR A C 1
ATOM 748 O O . TYR A 1 96 ? -16.339 -2.525 15.217 1.00 88.00 96 TYR A O 1
ATOM 756 N N . PRO A 1 97 ? -18.485 -2.089 14.741 1.00 89.75 97 PRO A N 1
ATOM 757 C CA . PRO A 1 97 ? -18.215 -1.868 13.317 1.00 89.75 97 PRO A CA 1
ATOM 758 C C . PRO A 1 97 ? -17.233 -0.720 13.040 1.00 89.75 97 PRO A C 1
ATOM 760 O O . PRO A 1 97 ? -16.538 -0.714 12.022 1.00 89.75 97 PRO A O 1
ATOM 763 N N . SER A 1 98 ? -17.167 0.279 13.925 1.00 88.00 98 SER A N 1
ATOM 764 C CA . SER A 1 98 ? -16.210 1.385 13.801 1.00 88.00 98 SER A CA 1
ATOM 765 C C . SER A 1 98 ? -14.792 0.927 14.136 1.00 88.00 98 SER A C 1
ATOM 767 O O . SER A 1 98 ? -13.839 1.340 13.465 1.00 88.00 98 SER A O 1
ATOM 769 N N . LEU A 1 99 ? -14.663 0.033 15.120 1.00 88.19 99 LEU A N 1
ATOM 770 C CA . LEU A 1 99 ? -13.400 -0.589 15.495 1.00 88.19 99 LEU A CA 1
ATOM 771 C C . LEU A 1 99 ? -12.899 -1.547 14.406 1.00 88.19 99 LEU A C 1
ATOM 773 O O . LEU A 1 99 ? -11.749 -1.443 13.992 1.00 88.19 99 LEU A O 1
ATOM 777 N N . GLU A 1 100 ? -13.768 -2.401 13.865 1.00 90.06 100 GLU A N 1
ATOM 778 C CA . GLU A 1 100 ? -13.436 -3.336 12.782 1.00 90.06 100 GLU A CA 1
ATOM 779 C C . GLU A 1 100 ? -12.903 -2.603 11.538 1.00 90.06 100 GLU A C 1
ATOM 781 O O . GLU A 1 100 ? -11.862 -2.959 10.978 1.00 90.06 100 GLU A O 1
ATOM 786 N N . LYS A 1 101 ? -13.547 -1.492 11.151 1.00 90.69 101 LYS A N 1
ATOM 787 C CA . LYS A 1 101 ? -13.058 -0.628 10.064 1.00 90.69 101 LYS A CA 1
ATOM 788 C C . LYS A 1 101 ? -11.667 -0.065 10.352 1.00 90.69 101 LYS A C 1
ATOM 790 O O . LYS A 1 101 ? -10.855 0.034 9.430 1.00 90.69 101 LYS A O 1
ATOM 795 N N . LEU A 1 102 ? -11.396 0.343 11.594 1.00 90.62 102 LEU A N 1
ATOM 796 C CA . LEU A 1 102 ? -10.083 0.862 11.980 1.00 90.62 102 LEU A CA 1
ATOM 797 C C . LEU A 1 102 ? -9.031 -0.248 11.895 1.00 90.62 102 LEU A C 1
ATOM 799 O O . LEU A 1 102 ? -7.985 -0.036 11.283 1.00 90.62 102 LEU A O 1
ATOM 803 N N . ILE A 1 103 ? -9.330 -1.434 12.432 1.00 90.06 103 ILE A N 1
ATOM 804 C CA . ILE A 1 103 ? -8.461 -2.615 12.363 1.00 90.06 103 ILE A CA 1
ATOM 805 C C . ILE A 1 103 ? -8.122 -2.940 10.907 1.00 90.06 103 ILE A C 1
ATOM 807 O O . ILE A 1 103 ? -6.949 -3.118 10.590 1.00 90.06 103 ILE A O 1
ATOM 811 N N . GLY A 1 104 ? -9.104 -2.935 10.000 1.00 90.06 104 GLY A N 1
ATOM 812 C CA . GLY A 1 104 ? -8.862 -3.160 8.572 1.00 90.06 104 GLY A CA 1
ATOM 813 C C . GLY A 1 104 ? -7.912 -2.127 7.951 1.00 90.06 104 GLY A C 1
ATOM 814 O O . GLY A 1 104 ? -6.982 -2.485 7.225 1.00 90.06 104 GLY A O 1
ATOM 815 N N . ARG A 1 105 ? -8.086 -0.836 8.272 1.00 89.94 105 ARG A N 1
ATOM 816 C CA . ARG A 1 105 ? -7.212 0.239 7.762 1.00 89.94 105 ARG A CA 1
ATOM 817 C C . ARG A 1 105 ? -5.795 0.166 8.324 1.00 89.94 105 ARG A C 1
ATOM 819 O O . ARG A 1 105 ? -4.841 0.336 7.571 1.00 89.94 105 ARG A O 1
ATOM 826 N N . VAL A 1 106 ? -5.641 -0.094 9.620 1.00 89.94 106 VAL A N 1
ATOM 827 C CA . VAL A 1 106 ? -4.314 -0.237 10.236 1.00 89.94 106 VAL A CA 1
ATOM 828 C C . VAL A 1 106 ? -3.654 -1.544 9.787 1.00 89.94 106 VAL A C 1
ATOM 830 O O . VAL A 1 106 ? -2.455 -1.567 9.529 1.00 89.94 106 VAL A O 1
ATOM 833 N N . GLY A 1 107 ? -4.433 -2.608 9.591 1.00 89.56 107 GLY A N 1
ATOM 834 C CA . GLY A 1 107 ? -3.973 -3.877 9.030 1.00 89.56 107 GLY A CA 1
ATOM 835 C C . GLY A 1 107 ? -3.328 -3.711 7.654 1.00 89.56 107 GLY A C 1
ATOM 836 O O . GLY A 1 107 ? -2.271 -4.288 7.410 1.00 89.56 107 GLY A O 1
ATOM 837 N N . PHE A 1 108 ? -3.888 -2.851 6.794 1.00 88.75 108 PHE A N 1
ATOM 838 C CA . PHE A 1 108 ? -3.250 -2.456 5.533 1.00 88.75 108 PHE A CA 1
ATOM 839 C C . PHE A 1 108 ? -1.864 -1.825 5.761 1.00 88.75 108 PHE A C 1
ATOM 841 O O . PHE A 1 108 ? -0.894 -2.211 5.117 1.00 88.75 108 PHE A O 1
ATOM 848 N N . CYS A 1 109 ? -1.732 -0.897 6.711 1.00 86.50 109 CYS A N 1
ATOM 849 C CA . CYS A 1 109 ? -0.453 -0.248 7.029 1.00 86.50 109 CYS A CA 1
ATOM 850 C C . CYS A 1 109 ? 0.609 -1.223 7.560 1.00 86.50 109 CYS A C 1
ATOM 852 O O . CYS A 1 109 ? 1.794 -1.071 7.268 1.00 86.50 109 CYS A O 1
ATOM 854 N N . VAL A 1 110 ? 0.194 -2.242 8.312 1.00 88.88 110 VAL A N 1
ATOM 855 C CA . VAL A 1 110 ? 1.094 -3.256 8.879 1.00 88.88 110 VAL A CA 1
ATOM 856 C C . VAL A 1 110 ? 1.684 -4.184 7.809 1.00 88.88 110 VAL A C 1
ATOM 858 O O . VAL A 1 110 ? 2.715 -4.802 8.060 1.00 88.88 110 VAL A O 1
ATOM 861 N N . GLN A 1 111 ? 1.119 -4.243 6.596 1.00 85.31 111 GLN A N 1
ATOM 862 C CA . GLN A 1 111 ? 1.684 -5.051 5.505 1.00 85.31 111 GLN A CA 1
ATOM 863 C C . GLN A 1 111 ? 3.124 -4.649 5.151 1.00 85.31 111 GLN A C 1
ATOM 865 O O . GLN A 1 111 ? 3.933 -5.520 4.845 1.00 85.31 111 GLN A O 1
ATOM 870 N N . ILE A 1 112 ? 3.458 -3.356 5.242 1.00 84.12 112 ILE A N 1
ATOM 871 C CA . ILE A 1 112 ? 4.815 -2.852 4.968 1.00 84.12 112 ILE A CA 1
ATOM 872 C C . ILE A 1 112 ? 5.673 -2.707 6.231 1.00 84.12 112 ILE A C 1
ATOM 874 O O . ILE A 1 112 ? 6.891 -2.590 6.134 1.00 84.12 112 ILE A O 1
ATOM 878 N N . CYS A 1 113 ? 5.058 -2.773 7.418 1.00 82.56 113 CYS A N 1
ATOM 879 C CA . CYS A 1 113 ? 5.750 -2.765 8.708 1.00 82.56 113 CYS A CA 1
ATOM 880 C C . CYS A 1 113 ? 5.285 -3.946 9.585 1.00 82.56 113 CYS A C 1
ATOM 882 O O . CYS A 1 113 ? 4.594 -3.730 10.590 1.00 82.56 113 CYS A O 1
ATOM 884 N N . PRO A 1 114 ? 5.666 -5.197 9.253 1.00 81.94 114 PRO A N 1
ATOM 885 C CA . PRO A 1 114 ? 5.128 -6.396 9.904 1.00 81.94 114 PRO A CA 1
ATOM 886 C C . PRO A 1 114 ? 5.396 -6.468 11.411 1.00 81.94 114 PRO A C 1
ATOM 888 O O . PRO A 1 114 ? 4.645 -7.112 12.141 1.00 81.94 114 PRO A O 1
ATOM 891 N N . VAL A 1 115 ? 6.437 -5.776 11.886 1.00 84.81 115 VAL A N 1
ATOM 892 C CA . VAL A 1 115 ? 6.810 -5.692 13.307 1.00 84.81 115 VAL A CA 1
ATOM 893 C C . VAL A 1 115 ? 5.665 -5.198 14.199 1.00 84.81 115 VAL A C 1
ATOM 895 O O . VAL A 1 115 ? 5.565 -5.609 15.350 1.00 84.81 115 VAL A O 1
ATOM 898 N N . TYR A 1 116 ? 4.752 -4.380 13.668 1.00 84.19 116 TYR A N 1
ATOM 899 C CA . TYR A 1 116 ? 3.625 -3.839 14.434 1.00 84.19 116 TYR A CA 1
ATOM 900 C C . TYR A 1 116 ? 2.395 -4.753 14.464 1.00 84.19 116 TYR A C 1
ATOM 902 O O . TYR A 1 116 ? 1.401 -4.422 15.110 1.00 84.19 116 TYR A O 1
ATOM 910 N N . ARG A 1 117 ? 2.434 -5.918 13.805 1.00 85.31 117 ARG A N 1
ATOM 911 C CA . ARG A 1 117 ? 1.285 -6.834 13.731 1.00 85.31 117 ARG A CA 1
ATOM 912 C C . ARG A 1 117 ? 0.851 -7.358 15.094 1.00 85.31 117 ARG A C 1
ATOM 914 O O . ARG A 1 117 ? -0.346 -7.462 15.343 1.00 85.31 117 ARG A O 1
ATOM 921 N N . SER A 1 118 ? 1.802 -7.645 15.979 1.00 85.69 118 SER A N 1
ATOM 922 C CA . SER A 1 118 ? 1.521 -8.077 17.353 1.00 85.69 118 SER A CA 1
ATOM 923 C C . SER A 1 118 ? 0.775 -7.009 18.156 1.00 85.69 118 SER A C 1
ATOM 925 O O . SER A 1 118 ? -0.081 -7.348 18.967 1.00 85.69 118 SER A O 1
ATOM 927 N N . GLY A 1 119 ? 1.019 -5.725 17.874 1.00 83.38 119 GLY A N 1
ATOM 928 C CA . GLY A 1 119 ? 0.313 -4.607 18.503 1.00 83.38 119 GLY A CA 1
ATOM 929 C C . GLY A 1 119 ? -1.179 -4.554 18.169 1.00 83.38 119 GLY A C 1
ATOM 930 O O . GLY A 1 119 ? -1.949 -3.977 18.930 1.00 83.38 119 GLY A O 1
ATOM 931 N N . LEU A 1 120 ? -1.610 -5.190 17.073 1.00 83.50 120 LEU A N 1
ATOM 932 C CA . LEU A 1 120 ? -3.027 -5.300 16.723 1.00 83.50 120 LEU A CA 1
ATOM 933 C C . LEU A 1 120 ? -3.731 -6.472 17.414 1.00 83.50 120 LEU A C 1
ATOM 935 O O . LEU A 1 120 ? -4.957 -6.491 17.432 1.00 83.50 120 LEU A O 1
ATOM 939 N N . ALA A 1 121 ? -2.997 -7.433 17.987 1.00 84.94 121 ALA A N 1
ATOM 940 C CA . ALA A 1 121 ? -3.579 -8.647 18.565 1.00 84.94 121 ALA A CA 1
ATOM 941 C C . ALA A 1 121 ? -4.681 -8.383 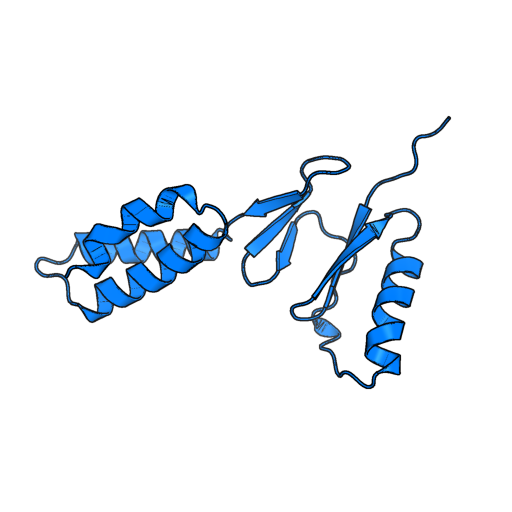19.613 1.00 84.94 121 ALA A C 1
ATOM 943 O O . ALA A 1 121 ? -5.717 -9.041 19.521 1.00 84.94 121 ALA A O 1
ATOM 944 N N . PRO A 1 122 ? -4.544 -7.409 20.539 1.00 83.88 122 PRO A N 1
ATOM 945 C CA . PRO A 1 122 ? -5.600 -7.118 21.510 1.00 83.88 122 PRO A CA 1
ATOM 946 C C . PRO A 1 122 ? -6.917 -6.663 20.870 1.00 83.88 122 PRO A C 1
ATOM 948 O O . PRO A 1 122 ? -7.981 -6.903 21.425 1.00 83.88 122 PRO A O 1
ATOM 951 N N . LEU A 1 123 ? -6.865 -6.033 19.691 1.00 77.69 123 LEU A N 1
ATOM 952 C CA . LEU A 1 123 ? -8.056 -5.524 19.005 1.00 77.69 123 LEU A CA 1
ATOM 953 C C . LEU A 1 123 ? -8.883 -6.634 18.341 1.00 77.69 123 LEU A C 1
ATOM 955 O O . LEU A 1 123 ? -10.063 -6.429 18.085 1.00 77.69 123 LEU A O 1
ATOM 959 N N . TYR A 1 124 ? -8.281 -7.799 18.080 1.00 76.38 124 TYR A N 1
ATOM 960 C CA . TYR A 1 124 ? -8.968 -8.975 17.531 1.00 76.38 124 TYR A CA 1
ATOM 961 C C . TYR A 1 124 ? -9.600 -9.871 18.608 1.00 76.38 124 TYR A C 1
ATOM 963 O O . TYR A 1 124 ? -10.247 -10.857 18.271 1.00 76.38 124 TYR A O 1
ATOM 971 N N . GLN A 1 125 ? -9.368 -9.577 19.891 1.00 74.44 125 GLN A N 1
ATOM 972 C CA . GLN A 1 125 ? -9.911 -10.339 21.024 1.00 74.44 125 GLN A CA 1
ATOM 973 C C . GLN A 1 125 ? -11.202 -9.727 21.594 1.00 74.44 125 GLN A C 1
ATOM 975 O O . GLN A 1 125 ? -11.730 -10.236 22.582 1.00 74.44 125 GLN A O 1
ATOM 980 N N . ILE A 1 126 ? -11.667 -8.628 20.993 1.00 61.62 126 ILE A N 1
ATOM 981 C CA . ILE A 1 126 ? -12.900 -7.905 21.327 1.00 61.62 126 ILE A CA 1
ATOM 982 C C . ILE A 1 126 ? -14.035 -8.465 20.471 1.00 61.62 126 ILE A C 1
ATOM 984 O O . ILE A 1 126 ? -15.151 -8.596 21.018 1.00 61.62 126 ILE A O 1
#

Radius of gyration: 19.62 Å; chains: 1; bounding box: 54×23×52 Å

Organism: Perkinsus olseni (NCBI:txid32597)

pLDDT: mean 78.14, std 13.08, range [31.75, 94.88]

Sequence (126 aa):
MQAAGCAGLCLLDDNFWAVLEEIKGEGAAILLLVPGACGIPFGWHKLRLSGDINTFGGFEVARRERDAFEVRIPESKKQKIREQIEQILSQKRVEYPSLEKLIGRVGFCVQICPVYRSGLAPLYQI

Foldseek 3Di:
DPPQAAWKWWDWDQDIDTHGPVCQPVRNVVVVVVCVVVVNDTDPVQTDTDDQWDAHPQWTWGDDDRPDIDTHHDPVLVVVLVVLVVVQVPDPDHDLVSLVVSLVSVVVVCVRVVVCVVVCVVSVVD